Protein AF-A0A1X6WSV0-F1 (afdb_monomer_lite)

Sequence (170 aa):
MDLDALWDQIVAEWDEAGTMKASWRPRAFRDGRKLYTLRFPDGWWIDITATDTIAALADLHARPWPTTEGPSDTPLTLAHLTGDDRTLTTAIAGVLRERVTLDDGSLPMGIQFLSKHGHPRGGSGVCWAYWMRYADNGLPEPVEVSVRSVIGEDDPDLRAAQSYCKFKSR

Secondary structure (DSSP, 8-state):
--HHHHHHHHHHHHHHHT-PPTTEE-HHHHHT-EEEEEEPPS--EEETTSHHHHHHHHHH--SPEEETTEEE-SPP-HHHHTSS-HHHHHHHHHHHHHH---TTSPPP-EEEEE-TT---TTS--EEEEE--HHHHTTPPPS-EEEEEEE--TT-HHHHHHHHHHT-EE-

Organism: NCBI:txid47847

pLDDT: mean 86.83, std 10.34, range [52.84, 97.31]

Structure (mmCIF, N/CA/C/O backbone):
data_AF-A0A1X6WSV0-F1
#
_entry.id   AF-A0A1X6WSV0-F1
#
loop_
_atom_site.group_PDB
_atom_site.id
_atom_site.type_symbol
_atom_site.label_atom_id
_atom_site.label_alt_id
_atom_site.label_comp_id
_atom_site.label_asym_id
_atom_site.label_entity_id
_atom_site.label_seq_id
_atom_site.pdbx_PDB_ins_code
_atom_site.Cartn_x
_atom_site.Cartn_y
_atom_site.Cartn_z
_atom_site.occupancy
_atom_site.B_iso_or_equiv
_atom_site.auth_seq_id
_atom_site.auth_comp_id
_atom_site.auth_asym_id
_atom_site.auth_atom_id
_atom_site.pdbx_PDB_model_num
ATOM 1 N N . MET A 1 1 ? 48.707 -3.019 -17.033 1.00 59.72 1 MET A N 1
ATOM 2 C CA . MET A 1 1 ? 47.442 -2.645 -17.687 1.00 59.72 1 MET A CA 1
ATOM 3 C C . MET A 1 1 ? 47.760 -1.439 -18.536 1.00 59.72 1 MET A C 1
ATOM 5 O O . MET A 1 1 ? 48.391 -0.528 -18.016 1.00 59.72 1 MET A O 1
ATOM 9 N N . ASP A 1 2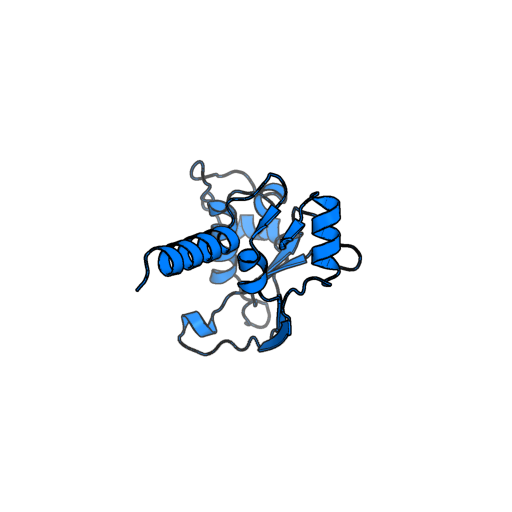 ? 47.478 -1.518 -19.829 1.00 88.69 2 ASP A N 1
ATOM 10 C CA . ASP A 1 2 ? 47.697 -0.417 -20.767 1.00 88.69 2 ASP A CA 1
ATOM 11 C C . ASP A 1 2 ? 46.752 0.748 -20.430 1.00 88.69 2 ASP A C 1
ATOM 13 O O . ASP A 1 2 ? 45.632 0.515 -19.968 1.00 88.69 2 ASP A O 1
ATOM 17 N N . LEU A 1 3 ? 47.218 1.982 -20.612 1.00 74.56 3 LEU A N 1
ATOM 18 C CA . LEU A 1 3 ? 46.438 3.188 -20.351 1.00 74.56 3 LEU A CA 1
ATOM 19 C C . LEU A 1 3 ? 45.225 3.260 -21.288 1.00 74.56 3 LEU A C 1
ATOM 21 O O . LEU A 1 3 ? 44.152 3.663 -20.848 1.00 74.56 3 LEU A O 1
ATOM 25 N N . ASP A 1 4 ? 45.375 2.777 -22.524 1.00 83.00 4 ASP A N 1
ATOM 26 C CA . ASP A 1 4 ? 44.288 2.707 -23.503 1.00 83.00 4 ASP A CA 1
ATOM 27 C C . ASP A 1 4 ? 43.230 1.671 -23.086 1.00 83.00 4 ASP A C 1
ATOM 29 O O . ASP A 1 4 ? 42.035 1.949 -23.114 1.00 83.00 4 ASP A O 1
ATOM 33 N N . ALA A 1 5 ? 43.654 0.514 -22.565 1.00 83.50 5 ALA A N 1
ATOM 34 C CA . ALA A 1 5 ? 42.734 -0.508 -22.056 1.00 83.50 5 ALA A CA 1
ATOM 35 C C . ALA A 1 5 ? 41.966 -0.053 -20.799 1.00 83.50 5 ALA A C 1
ATOM 37 O O . ALA A 1 5 ? 40.802 -0.411 -20.616 1.00 83.50 5 ALA A O 1
ATOM 38 N N . LEU A 1 6 ? 42.611 0.731 -19.928 1.00 76.94 6 LEU A N 1
ATOM 39 C CA . LEU A 1 6 ? 41.957 1.337 -18.766 1.00 76.94 6 LEU A CA 1
ATOM 40 C C . LEU A 1 6 ? 40.968 2.428 -19.198 1.00 76.94 6 LEU A C 1
ATOM 42 O O . LEU A 1 6 ? 39.880 2.531 -18.637 1.00 76.94 6 LEU A O 1
ATOM 46 N N . TRP A 1 7 ? 41.330 3.223 -20.205 1.00 70.31 7 TRP A N 1
ATOM 47 C CA . TRP A 1 7 ? 40.460 4.246 -20.775 1.00 70.31 7 TRP A CA 1
ATOM 48 C C . TRP A 1 7 ? 39.214 3.638 -21.426 1.00 70.31 7 TRP A C 1
ATOM 50 O O . TRP A 1 7 ? 38.109 4.096 -21.151 1.00 70.31 7 TRP A O 1
ATOM 60 N N . ASP A 1 8 ? 39.363 2.555 -22.189 1.00 83.56 8 ASP A N 1
ATOM 61 C CA . ASP A 1 8 ? 38.237 1.833 -22.788 1.00 83.56 8 ASP A CA 1
ATOM 62 C C . ASP A 1 8 ? 37.294 1.243 -21.728 1.00 83.56 8 ASP A C 1
ATOM 64 O O . ASP A 1 8 ? 36.075 1.287 -21.897 1.00 83.56 8 ASP A O 1
ATOM 68 N N . GLN A 1 9 ? 37.828 0.747 -20.604 1.00 82.12 9 GLN A N 1
ATOM 69 C CA . GLN A 1 9 ? 37.013 0.300 -19.468 1.00 82.12 9 GLN A CA 1
ATOM 70 C C . GLN A 1 9 ? 36.239 1.448 -18.817 1.00 82.12 9 GLN A C 1
ATOM 72 O O . GLN A 1 9 ? 35.042 1.313 -18.587 1.00 82.12 9 GLN A O 1
ATOM 77 N N . ILE A 1 10 ? 36.891 2.585 -18.565 1.00 73.06 10 ILE A N 1
ATOM 78 C CA . ILE A 1 10 ? 36.243 3.765 -17.975 1.00 73.06 10 ILE A CA 1
ATOM 79 C C . ILE A 1 10 ? 35.153 4.303 -18.907 1.00 73.06 10 ILE A C 1
ATOM 81 O O . ILE A 1 10 ? 34.061 4.627 -18.450 1.00 73.06 10 ILE A O 1
ATOM 85 N N . VAL A 1 11 ? 35.417 4.370 -20.215 1.00 74.69 11 VAL A N 1
ATOM 86 C CA . VAL A 1 11 ? 34.433 4.805 -21.215 1.00 74.69 11 VAL A CA 1
ATOM 87 C C . VAL A 1 11 ? 33.264 3.824 -21.292 1.00 74.69 11 VAL A C 1
ATOM 89 O O . VAL A 1 11 ? 32.120 4.267 -21.325 1.00 74.69 11 VAL A O 1
ATOM 92 N N . ALA A 1 12 ? 33.517 2.513 -21.253 1.00 73.62 12 ALA A N 1
ATOM 93 C CA . ALA A 1 12 ? 32.461 1.503 -21.214 1.00 73.62 12 ALA A CA 1
ATOM 94 C C . ALA A 1 12 ? 31.602 1.610 -19.942 1.00 73.62 12 ALA A C 1
ATOM 96 O O . ALA A 1 12 ? 30.376 1.592 -20.034 1.00 73.62 12 ALA A O 1
ATOM 97 N N . GLU A 1 13 ? 32.223 1.792 -18.774 1.00 69.00 13 GLU A N 1
ATOM 98 C CA . GLU A 1 13 ? 31.519 2.009 -17.505 1.00 69.00 13 GLU A CA 1
ATOM 99 C C . GLU A 1 13 ? 30.730 3.323 -17.503 1.00 69.00 13 GLU A C 1
ATOM 101 O O . GLU A 1 13 ? 29.634 3.384 -16.954 1.00 69.00 13 GLU A O 1
ATOM 106 N N . TRP A 1 14 ? 31.244 4.387 -18.123 1.00 63.16 14 TRP A N 1
ATOM 107 C CA . TRP A 1 14 ? 30.550 5.675 -18.226 1.00 63.16 14 TRP A CA 1
ATOM 108 C C . TRP A 1 14 ? 29.397 5.650 -19.231 1.00 63.16 14 TRP A C 1
ATOM 110 O O . TRP A 1 14 ? 28.349 6.251 -18.976 1.00 63.16 14 TRP A O 1
ATOM 120 N N . ASP A 1 15 ? 29.545 4.921 -20.335 1.00 64.00 15 ASP A N 1
ATOM 121 C CA . ASP A 1 15 ? 28.453 4.643 -21.269 1.00 64.00 15 ASP A CA 1
ATOM 122 C C . ASP A 1 15 ? 27.371 3.767 -20.614 1.00 64.00 15 ASP A C 1
ATOM 124 O O . ASP A 1 15 ? 26.179 3.998 -20.830 1.00 64.00 15 ASP A O 1
ATOM 128 N N . GLU A 1 16 ? 27.758 2.820 -19.754 1.00 61.16 16 GLU A N 1
ATOM 129 C CA . GLU A 1 16 ? 26.840 2.004 -18.950 1.00 61.16 16 GLU A CA 1
ATOM 130 C C . GLU A 1 16 ? 26.155 2.815 -17.829 1.00 61.16 16 GLU A C 1
ATOM 132 O O . GLU A 1 16 ? 24.949 2.676 -17.594 1.00 61.16 16 GLU A O 1
ATOM 137 N N . ALA A 1 17 ? 26.895 3.717 -17.176 1.00 60.66 17 ALA A N 1
ATOM 138 C CA . ALA A 1 17 ? 26.417 4.600 -16.109 1.00 60.66 17 ALA A CA 1
ATOM 139 C C . ALA A 1 17 ? 25.619 5.810 -16.627 1.00 60.66 17 ALA A C 1
ATOM 141 O O . ALA A 1 17 ? 24.864 6.432 -15.874 1.00 60.66 17 ALA A O 1
ATOM 142 N N . GLY A 1 18 ? 25.723 6.114 -17.921 1.00 55.03 18 GLY A N 1
ATOM 143 C CA . GLY A 1 18 ? 24.850 7.039 -18.620 1.00 55.03 18 GLY A CA 1
ATOM 144 C C . GLY A 1 18 ? 25.218 8.517 -18.484 1.00 55.03 18 GLY A C 1
ATOM 145 O O . GLY A 1 18 ? 24.393 9.314 -18.027 1.00 55.03 18 GLY A O 1
ATOM 146 N N . THR A 1 19 ? 26.373 8.935 -19.015 1.00 52.84 19 THR A N 1
ATOM 147 C CA . THR A 1 19 ? 26.575 10.321 -19.497 1.00 52.84 19 THR A CA 1
ATOM 148 C C . THR A 1 19 ? 25.607 10.614 -20.652 1.00 52.84 19 THR A C 1
ATOM 150 O O . THR A 1 19 ? 25.945 10.568 -21.832 1.00 52.84 19 THR A O 1
ATOM 153 N N . MET A 1 20 ? 24.333 10.822 -20.325 1.00 57.72 20 MET A N 1
ATOM 154 C CA . MET A 1 20 ? 23.245 10.717 -21.290 1.00 57.72 20 MET A CA 1
ATOM 155 C C . MET A 1 20 ? 22.792 12.052 -21.868 1.00 57.72 20 MET A C 1
ATOM 157 O O . MET A 1 20 ? 22.614 13.053 -21.176 1.00 57.72 20 MET A O 1
ATOM 161 N N . LYS A 1 21 ? 22.482 12.009 -23.167 1.00 57.00 21 LYS A N 1
ATOM 162 C CA . LYS A 1 21 ? 21.640 12.998 -23.845 1.00 57.00 21 LYS A CA 1
ATOM 163 C C . LYS A 1 21 ? 20.268 13.065 -23.162 1.00 57.00 21 LYS A C 1
ATOM 165 O O . LYS A 1 21 ? 19.766 12.058 -22.661 1.00 57.00 21 LYS A O 1
ATOM 170 N N . ALA A 1 22 ? 19.636 14.239 -23.193 1.00 58.00 22 ALA A N 1
ATOM 171 C CA . ALA A 1 22 ? 18.262 14.414 -22.722 1.00 58.00 22 ALA A CA 1
ATOM 172 C C . ALA A 1 22 ? 17.334 13.318 -23.290 1.00 58.00 22 ALA A C 1
ATOM 174 O O . ALA A 1 22 ? 17.482 12.915 -24.447 1.00 58.00 22 ALA A O 1
ATOM 175 N N . SER A 1 23 ? 16.391 12.840 -22.471 1.00 64.12 23 SER A N 1
ATOM 176 C CA . SER A 1 23 ? 15.433 11.768 -22.800 1.00 64.12 23 SER A CA 1
ATOM 177 C C . SER A 1 23 ? 15.988 10.337 -22.877 1.00 64.12 23 SER A C 1
ATOM 179 O O . SER A 1 23 ? 15.336 9.466 -23.452 1.00 64.12 23 SER A O 1
ATOM 181 N N . TRP A 1 24 ? 17.148 10.044 -22.291 1.00 71.69 24 TRP A N 1
ATOM 182 C CA . TRP A 1 24 ? 17.627 8.663 -22.158 1.00 71.69 24 TRP A CA 1
ATOM 183 C C . TRP A 1 24 ? 17.563 8.184 -20.697 1.00 71.69 24 TRP A C 1
ATOM 185 O O . TRP A 1 24 ? 17.611 8.990 -19.766 1.00 71.69 24 TRP A O 1
ATOM 195 N N . ARG A 1 25 ? 17.389 6.873 -20.490 1.00 71.62 25 ARG A N 1
ATOM 196 C CA . ARG A 1 25 ? 17.440 6.163 -19.197 1.00 71.62 25 ARG A CA 1
ATOM 197 C C . ARG A 1 25 ? 18.504 5.056 -19.284 1.00 71.62 25 ARG A C 1
ATOM 199 O O . ARG A 1 25 ? 18.492 4.351 -20.295 1.00 71.62 25 ARG A O 1
ATOM 206 N N . PRO A 1 26 ? 19.374 4.862 -18.270 1.00 74.06 26 PRO A N 1
ATOM 207 C CA . PRO A 1 26 ? 20.440 3.863 -18.354 1.00 74.06 26 PRO A CA 1
ATOM 208 C C . PRO A 1 26 ? 19.861 2.449 -18.344 1.00 74.06 26 PRO A C 1
ATOM 210 O O . PRO A 1 26 ? 18.890 2.197 -17.621 1.00 74.06 26 PRO A O 1
ATOM 213 N N . ARG A 1 27 ? 20.487 1.513 -19.065 1.00 76.12 27 ARG A N 1
ATOM 214 C CA . ARG A 1 27 ? 20.127 0.087 -19.042 1.00 76.12 27 ARG A CA 1
ATOM 215 C C . ARG A 1 27 ? 20.005 -0.474 -17.631 1.00 76.12 27 ARG A C 1
ATOM 217 O O . ARG A 1 27 ? 19.054 -1.193 -17.331 1.00 76.12 27 ARG A O 1
ATOM 224 N N . ALA A 1 28 ? 20.916 -0.065 -16.748 1.00 75.75 28 ALA A N 1
ATOM 225 C CA . ALA A 1 28 ? 20.948 -0.474 -15.349 1.00 75.75 28 ALA A CA 1
ATOM 226 C C . ALA A 1 28 ? 19.622 -0.210 -14.609 1.00 75.75 28 ALA A C 1
ATOM 228 O O . ALA A 1 28 ? 19.273 -0.940 -13.680 1.00 75.75 28 ALA A O 1
ATOM 229 N N . PHE A 1 29 ? 18.829 0.786 -15.035 1.00 76.62 29 PHE A N 1
ATOM 230 C CA . PHE A 1 29 ? 17.491 0.993 -14.481 1.00 76.62 29 PHE A CA 1
ATOM 231 C C . PHE A 1 29 ? 16.583 -0.222 -14.716 1.00 76.62 29 PHE A C 1
ATOM 233 O O . PHE A 1 29 ? 15.866 -0.639 -13.806 1.00 76.62 29 PHE A O 1
ATOM 240 N N . ARG A 1 30 ? 16.610 -0.782 -15.923 1.00 84.06 30 ARG A N 1
ATOM 241 C CA . ARG A 1 30 ? 15.803 -1.936 -16.318 1.00 84.06 30 ARG A CA 1
ATOM 242 C C . ARG A 1 30 ? 16.390 -3.227 -15.756 1.00 84.06 30 ARG A C 1
ATOM 244 O O . ARG A 1 30 ? 15.677 -3.972 -15.098 1.00 84.06 30 ARG A O 1
ATOM 251 N N . ASP A 1 31 ? 17.685 -3.451 -15.956 1.00 82.25 31 ASP A N 1
ATOM 252 C CA . ASP A 1 31 ? 18.342 -4.721 -15.616 1.00 82.25 31 ASP A CA 1
ATOM 253 C C . ASP A 1 31 ? 18.407 -4.961 -14.100 1.00 82.25 31 ASP A C 1
ATOM 255 O O . ASP A 1 31 ? 18.332 -6.100 -13.637 1.00 82.25 31 ASP A O 1
ATOM 259 N N . GLY A 1 32 ? 18.455 -3.883 -13.311 1.00 82.00 32 GLY A N 1
ATOM 260 C CA . GLY A 1 32 ? 18.364 -3.947 -11.854 1.00 82.00 32 GLY A CA 1
ATOM 261 C C . GLY A 1 32 ? 16.949 -4.181 -11.309 1.00 82.00 32 GLY A C 1
ATOM 262 O O . GLY A 1 32 ? 16.781 -4.259 -10.093 1.00 82.00 32 GLY A O 1
ATOM 263 N N . ARG A 1 33 ? 15.914 -4.258 -12.159 1.00 85.88 33 ARG A N 1
ATOM 264 C CA . ARG A 1 33 ? 14.508 -4.376 -11.744 1.00 85.88 33 ARG A CA 1
ATOM 265 C C . ARG A 1 33 ? 13.858 -5.622 -12.339 1.00 85.88 33 ARG A C 1
ATOM 267 O O . ARG A 1 33 ? 14.111 -6.022 -13.469 1.00 85.88 33 ARG A O 1
ATOM 274 N N . LYS A 1 34 ? 12.983 -6.238 -11.551 1.00 87.62 34 LYS A N 1
ATOM 275 C CA . LYS A 1 34 ? 12.157 -7.378 -11.955 1.00 87.62 34 LYS A CA 1
ATOM 276 C C . LYS A 1 34 ? 10.732 -7.126 -11.503 1.00 87.62 34 LYS A C 1
ATOM 278 O O . LYS A 1 34 ? 10.517 -6.502 -10.463 1.00 87.62 34 LYS A O 1
ATOM 283 N N . LEU A 1 35 ? 9.783 -7.612 -12.286 1.00 88.25 35 LEU A N 1
ATOM 284 C CA . LEU A 1 35 ? 8.386 -7.653 -11.900 1.00 88.25 35 LEU A CA 1
ATOM 285 C C . LEU A 1 35 ? 8.130 -8.975 -11.178 1.00 88.25 35 LEU A C 1
ATOM 287 O O . LEU A 1 35 ? 8.569 -10.045 -11.607 1.00 88.25 35 LEU A O 1
ATOM 291 N N . TYR A 1 36 ? 7.442 -8.878 -10.049 1.00 90.56 36 TYR A N 1
ATOM 292 C CA . TYR A 1 36 ? 7.117 -10.008 -9.195 1.00 90.56 36 TYR A CA 1
ATOM 293 C C . TYR A 1 36 ? 5.604 -10.121 -9.108 1.00 90.56 36 TYR A C 1
ATOM 295 O O . TYR A 1 36 ? 4.931 -9.156 -8.756 1.00 90.56 36 TYR A O 1
ATOM 303 N N . THR A 1 37 ? 5.074 -11.301 -9.416 1.00 92.56 37 THR A N 1
ATOM 304 C CA . THR A 1 37 ? 3.691 -11.635 -9.064 1.00 92.56 37 THR A CA 1
ATOM 305 C C . THR A 1 37 ? 3.713 -12.330 -7.716 1.00 92.56 37 THR A C 1
ATOM 307 O O . THR A 1 37 ? 4.437 -13.311 -7.535 1.00 92.56 37 THR A O 1
ATOM 310 N N . LEU A 1 38 ? 2.954 -11.786 -6.770 1.00 94.69 38 LEU A N 1
ATOM 311 C CA . LEU A 1 38 ? 2.836 -12.309 -5.417 1.00 94.69 38 LEU A CA 1
ATOM 312 C C . LEU A 1 38 ? 1.498 -13.029 -5.264 1.00 94.69 38 LEU A C 1
ATOM 314 O O . LEU A 1 38 ? 0.482 -12.576 -5.791 1.00 94.69 38 LEU A O 1
ATOM 318 N N . ARG A 1 39 ? 1.501 -14.136 -4.529 1.00 95.88 39 ARG A N 1
ATOM 319 C CA . ARG A 1 39 ? 0.304 -14.838 -4.077 1.00 95.88 39 ARG A CA 1
ATOM 320 C C . ARG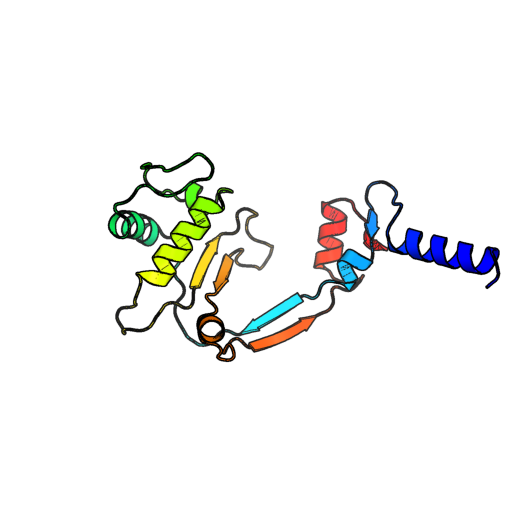 A 1 39 ? 0.253 -14.757 -2.558 1.00 95.88 39 ARG A C 1
ATOM 322 O O . ARG A 1 39 ? 1.185 -15.180 -1.881 1.00 95.88 39 ARG A O 1
ATOM 329 N N . PHE A 1 40 ? -0.834 -14.197 -2.049 1.00 95.44 40 PHE A N 1
ATOM 330 C CA . PHE A 1 40 ? -1.097 -14.085 -0.619 1.00 95.44 40 PHE A CA 1
ATOM 331 C C . PHE A 1 40 ? -1.968 -15.261 -0.156 1.00 95.44 40 PHE A C 1
ATOM 333 O O . PHE A 1 40 ? -2.696 -15.823 -0.983 1.00 95.44 40 PHE A O 1
ATOM 340 N N . PRO A 1 41 ? -1.893 -15.651 1.129 1.00 94.19 41 PRO A N 1
ATOM 341 C CA . PRO A 1 41 ? -2.855 -16.582 1.710 1.00 94.19 41 PRO A CA 1
ATOM 342 C C . PRO A 1 41 ? -4.271 -15.984 1.715 1.00 94.19 41 PRO A C 1
ATOM 344 O O . PRO A 1 41 ? -4.458 -14.789 1.479 1.00 94.19 41 PRO A O 1
ATOM 347 N N . ASP A 1 42 ? -5.267 -16.819 2.003 1.00 94.00 42 ASP A N 1
ATOM 348 C CA . ASP A 1 42 ? -6.640 -16.351 2.183 1.00 94.00 42 ASP A CA 1
ATOM 349 C C . ASP A 1 42 ? -6.742 -15.461 3.431 1.00 94.00 42 ASP A C 1
ATOM 351 O O . ASP A 1 42 ? -6.143 -15.743 4.471 1.00 94.00 42 ASP A O 1
ATOM 355 N N . GLY A 1 43 ? -7.502 -14.371 3.328 1.00 94.00 43 GLY A N 1
ATOM 356 C CA . GLY A 1 43 ? -7.635 -13.390 4.400 1.00 94.00 43 GLY A CA 1
ATOM 357 C C . GLY A 1 43 ? -8.195 -12.056 3.918 1.00 94.00 43 GLY A C 1
ATOM 358 O O . GLY A 1 43 ? -8.365 -11.822 2.719 1.00 94.00 43 GLY A O 1
ATOM 359 N N . TRP A 1 44 ? -8.468 -11.166 4.869 1.00 96.19 44 TRP A N 1
ATOM 360 C CA . TRP A 1 44 ? -9.107 -9.880 4.600 1.00 96.19 44 TRP A CA 1
ATOM 361 C C . TRP A 1 44 ? -8.111 -8.727 4.511 1.00 96.19 44 TRP A C 1
ATOM 363 O O . TRP A 1 44 ? -7.106 -8.679 5.225 1.00 96.19 44 TRP A O 1
ATOM 373 N N . TRP A 1 45 ? -8.449 -7.764 3.657 1.00 96.88 45 TRP A N 1
ATOM 374 C CA . TRP A 1 45 ? -7.743 -6.499 3.491 1.00 96.88 45 TRP A CA 1
ATOM 375 C C . TRP A 1 45 ? -8.663 -5.364 3.896 1.00 96.88 45 TRP A C 1
ATOM 377 O O . TRP A 1 45 ? -9.844 -5.365 3.553 1.00 96.88 45 TRP A O 1
ATOM 387 N N . ILE A 1 46 ? -8.118 -4.388 4.611 1.00 96.69 46 ILE A N 1
ATOM 388 C CA . ILE A 1 46 ? -8.874 -3.196 4.980 1.00 96.69 46 ILE A CA 1
ATOM 389 C C . ILE A 1 46 ? -8.857 -2.236 3.795 1.00 96.69 46 ILE A C 1
ATOM 391 O O . ILE A 1 46 ? -7.790 -1.779 3.383 1.00 96.69 46 ILE A O 1
ATOM 395 N N . ASP A 1 47 ? -10.028 -1.894 3.267 1.00 95.31 47 ASP A N 1
ATOM 396 C CA . ASP A 1 47 ? -10.150 -0.793 2.318 1.00 95.31 47 ASP A CA 1
ATOM 397 C C . ASP A 1 47 ? -10.063 0.537 3.056 1.00 95.31 47 ASP A C 1
ATOM 399 O O . ASP A 1 47 ? -11.039 1.025 3.615 1.00 95.31 47 ASP A O 1
ATOM 403 N N . ILE A 1 48 ? -8.881 1.149 3.046 1.00 94.12 48 ILE A N 1
ATOM 404 C CA . ILE A 1 48 ? -8.682 2.413 3.753 1.00 94.12 48 ILE A CA 1
ATOM 405 C C . ILE A 1 48 ? -9.482 3.555 3.111 1.00 94.12 48 ILE A C 1
ATOM 407 O O . ILE A 1 48 ? -9.774 4.542 3.773 1.00 94.12 48 ILE A O 1
ATOM 411 N N . THR A 1 49 ? -9.862 3.424 1.837 1.00 91.38 49 THR A N 1
ATOM 412 C CA . THR A 1 49 ? -10.605 4.450 1.095 1.00 91.38 49 THR A CA 1
ATOM 413 C C . THR A 1 49 ? -12.117 4.372 1.296 1.00 91.38 49 THR A C 1
ATOM 415 O O . THR A 1 49 ? -12.826 5.301 0.902 1.00 91.38 49 THR A O 1
ATOM 418 N N . ALA A 1 50 ? -12.615 3.311 1.937 1.00 92.75 50 ALA A N 1
ATOM 419 C CA . ALA A 1 50 ? -14.024 3.170 2.269 1.00 92.75 50 ALA A CA 1
ATOM 420 C C . ALA A 1 50 ? -14.459 4.215 3.307 1.00 92.75 50 ALA A C 1
ATOM 422 O O . ALA A 1 50 ? -13.781 4.449 4.310 1.00 92.75 50 ALA A O 1
ATOM 423 N N . THR A 1 51 ? -15.633 4.818 3.095 1.00 91.69 51 THR A N 1
ATOM 424 C CA . THR A 1 51 ? -16.205 5.815 4.015 1.00 91.69 51 THR A CA 1
ATOM 425 C C . THR A 1 51 ? -16.330 5.274 5.439 1.00 91.69 51 THR A C 1
ATOM 427 O O . THR A 1 51 ? -15.978 5.978 6.384 1.00 91.69 51 THR A O 1
ATOM 430 N N . ASP A 1 52 ? -16.738 4.014 5.587 1.00 92.56 52 ASP A N 1
ATOM 431 C CA . ASP A 1 52 ? -16.891 3.366 6.892 1.00 92.56 52 ASP A CA 1
ATOM 432 C C . ASP A 1 52 ? -15.548 3.211 7.615 1.00 92.56 52 ASP A C 1
ATOM 434 O O . ASP A 1 52 ? -15.464 3.413 8.824 1.00 92.56 52 ASP A O 1
ATOM 438 N N . THR A 1 53 ? -14.464 2.934 6.884 1.00 93.50 53 THR A N 1
ATOM 439 C CA . THR A 1 53 ? -13.118 2.867 7.466 1.00 93.50 53 THR A CA 1
ATOM 440 C C . THR A 1 53 ? -12.623 4.241 7.906 1.00 93.50 53 THR A C 1
ATOM 442 O O . THR A 1 53 ? -12.039 4.356 8.983 1.00 93.50 53 THR A O 1
ATOM 445 N N . ILE A 1 54 ? -12.889 5.296 7.130 1.00 92.69 54 ILE A N 1
ATOM 446 C CA . ILE A 1 54 ? -12.543 6.676 7.515 1.00 92.69 54 ILE A CA 1
ATOM 447 C C . ILE A 1 54 ? -13.288 7.081 8.792 1.00 92.69 54 ILE A C 1
ATOM 449 O O . ILE A 1 54 ? -12.679 7.649 9.698 1.00 92.69 54 ILE A O 1
ATOM 453 N N . ALA A 1 55 ? -14.582 6.762 8.879 1.00 90.62 55 ALA A N 1
ATOM 454 C CA . ALA A 1 55 ? -15.383 7.018 10.071 1.00 90.62 55 ALA A CA 1
ATOM 455 C C . ALA A 1 55 ? -14.847 6.239 11.283 1.00 90.62 55 ALA A C 1
ATOM 457 O O . ALA A 1 55 ? -14.574 6.833 12.323 1.00 90.62 55 ALA A O 1
ATOM 458 N N . ALA A 1 56 ? -14.585 4.938 11.125 1.00 91.12 56 ALA A N 1
ATOM 459 C CA . ALA A 1 56 ? -14.055 4.099 12.197 1.00 91.12 56 ALA A CA 1
ATOM 460 C C . ALA A 1 56 ? -12.669 4.557 12.687 1.00 91.12 56 ALA A C 1
ATOM 462 O O . ALA A 1 56 ? -12.362 4.454 13.873 1.00 91.12 56 ALA A O 1
ATOM 463 N N . LEU A 1 57 ? -11.819 5.090 11.803 1.00 91.19 57 LEU A N 1
ATOM 464 C CA . LEU A 1 57 ? -10.512 5.637 12.178 1.00 91.19 57 LEU A CA 1
ATOM 465 C C . LEU A 1 57 ? -10.618 6.844 13.117 1.00 91.19 57 LEU A C 1
ATOM 467 O O . LEU A 1 57 ? -9.760 6.996 13.990 1.00 91.19 57 LEU A O 1
ATOM 471 N N . ALA A 1 58 ? -11.652 7.675 12.958 1.00 83.75 58 ALA A N 1
ATOM 472 C CA . ALA A 1 58 ? -11.905 8.793 13.863 1.00 83.75 58 ALA A CA 1
ATOM 473 C C . ALA A 1 58 ? -12.230 8.301 15.284 1.00 83.75 58 ALA A C 1
ATOM 475 O O . ALA A 1 58 ? -11.740 8.872 16.257 1.00 83.75 58 ALA A O 1
ATOM 476 N N . ASP A 1 59 ? -12.967 7.194 15.401 1.00 85.69 59 ASP A N 1
ATOM 477 C CA . ASP A 1 59 ? -13.316 6.590 16.692 1.00 85.69 59 ASP A CA 1
ATOM 478 C C . ASP A 1 59 ? -12.135 5.823 17.318 1.00 85.69 59 ASP A C 1
ATOM 480 O O . ASP A 1 59 ? -11.921 5.849 18.533 1.00 85.69 59 ASP A O 1
ATOM 484 N N . LEU A 1 60 ? -11.322 5.155 16.491 1.00 84.50 60 LEU A N 1
ATOM 485 C CA . LEU A 1 60 ? -10.180 4.341 16.927 1.00 84.50 60 LEU A CA 1
ATOM 486 C C . LEU A 1 60 ? -8.998 5.167 17.458 1.00 84.50 60 LEU A C 1
ATOM 488 O O . LEU A 1 60 ? -8.164 4.634 18.208 1.00 84.50 60 LEU A O 1
ATOM 492 N N . HIS A 1 61 ? -8.890 6.442 17.072 1.00 80.38 61 HIS A N 1
ATOM 493 C CA . HIS A 1 61 ? -7.756 7.299 17.407 1.00 80.38 61 HIS A CA 1
ATOM 494 C C . HIS A 1 61 ? -8.183 8.674 17.935 1.00 80.38 61 HIS A C 1
ATOM 496 O O . HIS A 1 61 ? -8.243 9.658 17.211 1.00 80.38 61 HIS A O 1
ATOM 502 N N . ALA A 1 62 ? -8.379 8.760 19.252 1.00 77.31 62 ALA A N 1
ATOM 503 C CA . ALA A 1 62 ? -8.733 10.000 19.952 1.00 77.31 62 ALA A CA 1
ATOM 504 C C . ALA A 1 62 ? -7.562 10.993 20.154 1.00 77.31 62 ALA A C 1
ATOM 506 O O . ALA A 1 62 ? -7.661 11.897 20.983 1.00 77.31 62 ALA A O 1
ATOM 507 N N . ARG A 1 63 ? -6.418 10.793 19.489 1.00 85.44 63 ARG A N 1
ATOM 508 C CA . ARG A 1 63 ? -5.249 11.684 19.582 1.00 85.44 63 ARG A CA 1
ATOM 509 C C . ARG A 1 63 ? -5.063 12.425 18.256 1.00 85.44 63 ARG A C 1
ATOM 511 O O . ARG A 1 63 ? -5.436 11.870 17.224 1.00 85.44 63 ARG A O 1
ATOM 518 N N . PRO A 1 64 ? -4.439 13.616 18.274 1.00 91.25 64 PRO A N 1
ATOM 519 C CA . PRO A 1 64 ? -4.067 14.295 17.044 1.00 91.25 64 PRO A CA 1
ATOM 520 C C . PRO A 1 64 ? -3.203 13.384 16.172 1.00 91.25 64 PRO A C 1
ATOM 522 O O . PRO A 1 64 ? -2.247 12.765 16.658 1.00 91.25 64 PRO A O 1
ATOM 525 N N . TRP A 1 65 ? -3.509 13.329 14.881 1.00 94.19 65 TRP A N 1
ATOM 526 C CA . TRP A 1 65 ? -2.727 12.556 13.931 1.00 94.19 65 TRP A CA 1
ATOM 527 C C . TRP A 1 65 ? -1.372 13.223 13.694 1.00 94.19 65 TRP A C 1
ATOM 529 O O . TRP A 1 65 ? -1.318 14.435 13.479 1.00 94.19 65 TRP A O 1
ATOM 539 N N . PRO A 1 66 ? -0.258 12.476 13.694 1.00 95.25 66 PRO A N 1
ATOM 540 C CA . PRO A 1 66 ? 1.024 13.044 13.312 1.00 95.25 66 PRO A CA 1
ATOM 541 C C . PRO A 1 66 ? 1.033 13.324 11.801 1.00 95.25 66 PRO A C 1
ATOM 543 O O . PRO A 1 66 ? 0.733 12.444 10.997 1.00 95.25 66 PRO A O 1
ATOM 546 N N . THR A 1 67 ? 1.408 14.543 11.422 1.00 95.69 67 THR A N 1
ATOM 547 C CA . THR A 1 67 ? 1.592 14.977 10.026 1.00 95.69 67 THR A CA 1
ATOM 548 C C . THR A 1 67 ? 3.011 15.515 9.843 1.00 95.69 67 THR A C 1
ATOM 550 O O . THR A 1 67 ? 3.730 15.735 10.825 1.00 95.69 67 THR A O 1
ATOM 553 N N . THR A 1 68 ? 3.441 15.758 8.606 1.00 94.44 68 THR A N 1
ATOM 554 C CA . THR A 1 68 ? 4.734 16.415 8.343 1.00 94.44 68 THR A CA 1
ATOM 555 C C . THR A 1 68 ? 4.819 17.838 8.897 1.00 94.44 68 THR A C 1
ATOM 557 O O . THR A 1 68 ? 5.919 18.323 9.145 1.00 94.44 68 THR A O 1
ATOM 560 N N . GLU A 1 69 ? 3.681 18.498 9.115 1.00 94.19 69 GLU A N 1
ATOM 561 C CA . GLU A 1 69 ? 3.600 19.871 9.632 1.00 94.19 69 GLU A CA 1
ATOM 562 C C . GLU A 1 69 ? 3.396 19.925 11.157 1.00 94.19 69 GLU A C 1
ATOM 564 O O . GLU A 1 69 ? 3.361 21.002 11.750 1.00 94.19 69 GLU A O 1
ATOM 569 N N . GLY A 1 70 ? 3.302 18.763 11.809 1.00 94.50 70 GLY A N 1
ATOM 570 C CA . GLY A 1 70 ? 3.022 18.626 13.237 1.00 94.50 70 GLY A CA 1
ATOM 571 C C . GLY A 1 70 ? 1.730 17.852 13.516 1.00 94.50 70 GLY A C 1
ATOM 572 O O . GLY A 1 70 ? 1.107 17.314 12.602 1.00 94.50 70 GLY A O 1
ATOM 573 N N . PRO A 1 71 ? 1.321 17.714 14.783 1.00 94.75 71 PRO A N 1
ATOM 574 C CA . PRO A 1 71 ? 0.076 17.031 15.120 1.00 94.75 71 PRO A CA 1
ATOM 575 C C . PRO A 1 71 ? -1.148 17.794 14.581 1.00 94.75 71 PRO A C 1
ATOM 577 O O . PRO A 1 71 ? -1.219 19.013 14.718 1.00 94.75 71 PRO A O 1
ATOM 580 N N . SER A 1 72 ? -2.109 17.082 13.989 1.00 91.81 72 SER A N 1
ATOM 581 C CA . SER A 1 72 ? -3.340 17.640 13.418 1.00 91.81 72 SER A CA 1
ATOM 582 C C . SER A 1 72 ? -4.575 16.954 13.993 1.00 91.81 72 SER A C 1
ATOM 584 O O . SER A 1 72 ? -4.698 15.732 13.943 1.00 91.81 72 SER A O 1
ATOM 586 N N . ASP A 1 73 ? -5.519 17.758 14.479 1.00 90.56 73 ASP A N 1
ATOM 587 C CA . ASP A 1 73 ? -6.849 17.318 14.931 1.00 90.56 73 ASP A CA 1
ATOM 588 C C . ASP A 1 73 ? -7.908 17.409 13.820 1.00 90.56 73 ASP A C 1
ATOM 590 O O . ASP A 1 73 ? -9.109 17.284 14.062 1.00 90.56 73 ASP A O 1
ATOM 594 N N . THR A 1 74 ? -7.480 17.665 12.581 1.00 89.06 74 THR A N 1
ATOM 595 C CA . THR A 1 74 ? -8.408 17.786 11.455 1.00 89.06 74 THR A CA 1
ATOM 596 C C . THR A 1 74 ? -9.044 16.424 11.159 1.00 89.06 74 THR A C 1
ATOM 598 O O . THR A 1 74 ? -8.315 15.431 11.062 1.00 89.06 74 THR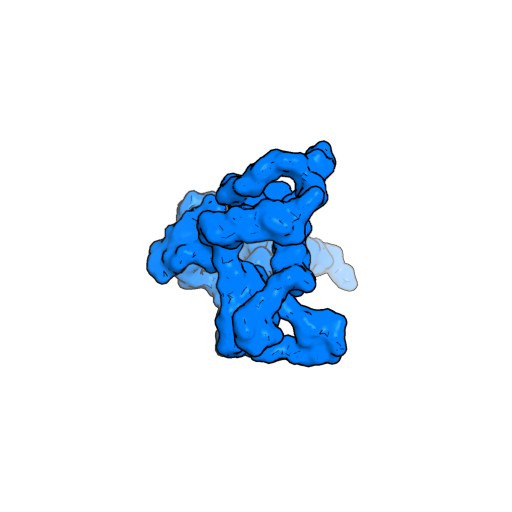 A O 1
ATOM 601 N N . PRO A 1 75 ? -10.376 16.349 10.958 1.00 89.38 75 PRO A N 1
ATOM 602 C CA . PRO A 1 75 ? -11.033 15.108 10.571 1.00 89.38 75 PRO A CA 1
ATOM 603 C C . PRO A 1 75 ? -10.392 14.478 9.330 1.00 89.38 75 PRO A C 1
ATOM 605 O O . PRO A 1 75 ? -10.116 15.156 8.333 1.00 89.38 75 PRO A O 1
ATOM 608 N N . LEU A 1 76 ? -10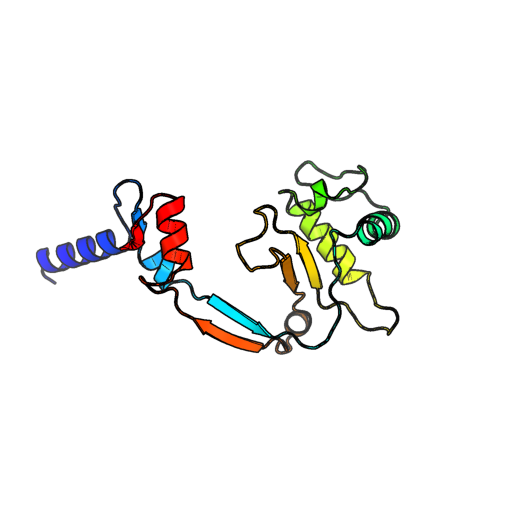.166 13.164 9.384 1.00 91.81 76 LEU A N 1
ATOM 609 C CA . LEU A 1 76 ? -9.630 12.429 8.246 1.00 91.81 76 LEU A CA 1
ATOM 610 C C . LEU A 1 76 ? -10.608 12.470 7.071 1.00 91.81 76 LEU A C 1
ATOM 612 O O . LEU A 1 76 ? -11.825 12.439 7.223 1.00 91.81 76 LEU A O 1
ATOM 616 N N . THR A 1 77 ? -10.045 12.529 5.870 1.00 92.00 77 THR A N 1
ATOM 617 C CA . THR A 1 77 ? -10.792 12.528 4.614 1.00 92.00 77 THR A CA 1
ATOM 618 C C . THR A 1 77 ? -10.065 11.624 3.633 1.00 92.00 77 THR A C 1
ATOM 620 O O . THR A 1 77 ? -8.894 11.292 3.837 1.00 92.00 77 THR A O 1
ATOM 623 N N . LEU A 1 78 ? -10.724 11.274 2.529 1.00 91.06 78 LEU A N 1
ATOM 624 C CA . LEU A 1 78 ? -10.086 10.509 1.461 1.00 91.06 78 LEU A CA 1
ATOM 625 C C . LEU A 1 78 ? -8.802 11.191 0.954 1.00 91.06 78 LEU A C 1
ATOM 627 O O . LEU A 1 78 ? -7.812 10.512 0.703 1.00 91.06 78 LEU A O 1
ATOM 631 N N . ALA A 1 79 ? -8.783 12.528 0.889 1.00 90.56 79 ALA A N 1
ATOM 632 C CA . ALA A 1 79 ? -7.622 13.291 0.434 1.00 90.56 79 ALA A CA 1
ATOM 633 C C . ALA A 1 79 ? -6.388 13.085 1.327 1.00 90.56 79 ALA A C 1
ATOM 635 O O . ALA A 1 79 ? -5.273 13.013 0.815 1.00 90.56 79 ALA A O 1
ATOM 636 N N . HIS A 1 80 ? -6.581 12.937 2.641 1.00 92.00 80 HIS A N 1
ATOM 637 C CA . HIS A 1 80 ? -5.495 12.631 3.575 1.00 92.00 80 HIS A CA 1
ATOM 638 C C . HIS A 1 80 ? -4.899 11.241 3.316 1.00 92.00 80 HIS A C 1
ATOM 640 O O . HIS A 1 80 ? -3.685 11.063 3.353 1.00 92.00 80 HIS A O 1
ATOM 646 N N . LEU A 1 81 ? -5.748 10.260 3.004 1.00 89.69 81 LEU A N 1
ATOM 647 C CA . LEU A 1 81 ? -5.349 8.865 2.805 1.00 89.69 81 LEU A CA 1
ATOM 648 C C . LEU A 1 81 ? -4.689 8.605 1.451 1.00 89.69 81 LEU A C 1
ATOM 650 O O . LEU A 1 81 ? -3.830 7.733 1.337 1.00 89.69 81 LEU A O 1
ATOM 654 N N . THR A 1 82 ? -5.070 9.368 0.428 1.00 88.50 82 THR A N 1
ATOM 655 C CA . THR A 1 82 ? -4.461 9.310 -0.909 1.00 88.50 82 THR A CA 1
ATOM 656 C C . THR A 1 82 ? -3.374 10.370 -1.116 1.00 88.50 82 THR A C 1
ATOM 658 O O . THR A 1 82 ? -2.854 10.510 -2.226 1.00 88.50 82 THR A O 1
ATOM 661 N N . GLY A 1 83 ? -3.069 11.148 -0.075 1.00 89.88 83 GLY A N 1
ATOM 662 C CA . GLY A 1 83 ? -2.141 12.271 -0.104 1.00 89.88 83 GLY A CA 1
ATOM 663 C C . GLY A 1 83 ? -0.667 11.867 -0.038 1.00 89.88 83 GLY A C 1
ATOM 664 O O . GLY A 1 83 ? -0.301 10.689 -0.032 1.00 89.88 83 GLY A O 1
ATOM 665 N N . ASP A 1 84 ? 0.192 12.884 0.007 1.00 92.25 84 ASP A N 1
ATOM 666 C CA . ASP A 1 84 ? 1.650 12.716 0.010 1.00 92.25 84 ASP A CA 1
ATOM 667 C C . ASP A 1 84 ? 2.286 12.743 1.404 1.00 92.25 84 ASP A C 1
ATOM 669 O O . ASP A 1 84 ? 3.469 12.424 1.538 1.00 92.25 84 ASP A O 1
ATOM 673 N N . ASP A 1 85 ? 1.513 13.054 2.447 1.00 94.94 85 ASP A N 1
ATOM 674 C CA . ASP A 1 85 ? 1.999 13.026 3.823 1.00 94.94 85 ASP A CA 1
ATOM 675 C C . ASP A 1 85 ? 2.221 11.582 4.297 1.00 94.94 85 ASP A C 1
ATOM 677 O O . ASP A 1 85 ? 1.312 10.884 4.754 1.00 94.94 85 ASP A O 1
ATOM 681 N N . ARG A 1 86 ? 3.474 11.128 4.194 1.00 94.25 86 ARG A N 1
ATOM 682 C CA . ARG A 1 86 ? 3.875 9.781 4.613 1.00 94.25 86 ARG A CA 1
ATOM 683 C C . ARG A 1 86 ? 3.880 9.595 6.119 1.00 94.25 86 ARG A C 1
ATOM 685 O O . ARG A 1 86 ? 3.699 8.458 6.556 1.00 94.25 86 ARG A O 1
ATOM 692 N N . THR A 1 87 ? 4.052 10.663 6.895 1.00 96.62 87 THR A N 1
ATOM 693 C CA . THR A 1 87 ? 3.946 10.606 8.357 1.00 96.62 87 THR A CA 1
ATOM 694 C C . THR A 1 87 ? 2.523 10.210 8.733 1.00 96.62 87 THR A C 1
ATOM 696 O O . THR A 1 87 ? 2.327 9.238 9.465 1.00 96.62 87 THR A O 1
ATOM 699 N N . LEU A 1 88 ? 1.540 10.874 8.125 1.00 95.44 88 LEU A N 1
ATOM 700 C CA . LEU A 1 88 ? 0.127 10.606 8.339 1.00 95.44 88 LEU A CA 1
ATOM 701 C C . LEU A 1 88 ? -0.280 9.215 7.842 1.00 95.44 88 LEU A C 1
ATOM 703 O O . LEU A 1 88 ? -0.800 8.412 8.617 1.00 95.44 88 LEU A O 1
ATOM 707 N N . THR A 1 89 ? -0.013 8.883 6.573 1.00 94.31 89 THR A N 1
ATOM 708 C CA . THR A 1 89 ? -0.477 7.604 6.002 1.00 94.31 89 THR A CA 1
ATOM 709 C C . THR A 1 89 ? 0.138 6.395 6.708 1.00 94.31 89 THR A C 1
ATOM 711 O O . THR A 1 89 ? -0.525 5.372 6.879 1.00 94.31 89 THR A O 1
ATOM 714 N N . THR A 1 90 ? 1.395 6.505 7.153 1.00 94.75 90 THR A N 1
ATOM 715 C CA . THR A 1 90 ? 2.070 5.424 7.890 1.00 94.75 90 THR A CA 1
ATOM 716 C C . THR A 1 90 ? 1.525 5.295 9.309 1.00 94.75 90 THR A C 1
ATOM 718 O O . THR A 1 90 ? 1.320 4.175 9.772 1.00 94.75 90 THR A O 1
ATOM 721 N N . ALA A 1 91 ? 1.233 6.411 9.987 1.00 95.06 91 ALA A N 1
ATOM 722 C CA . ALA A 1 91 ? 0.615 6.380 11.310 1.00 95.06 91 ALA A CA 1
ATOM 723 C C . ALA A 1 91 ? -0.768 5.720 11.274 1.00 95.06 91 ALA A C 1
ATOM 725 O O . ALA A 1 91 ? -1.064 4.871 12.112 1.00 95.06 91 ALA A O 1
ATOM 726 N N . ILE A 1 92 ? -1.583 6.037 10.265 1.00 95.06 92 ILE A N 1
ATOM 727 C CA . ILE A 1 92 ? -2.897 5.413 10.076 1.00 95.06 92 ILE A CA 1
ATOM 728 C C . ILE A 1 92 ? -2.751 3.907 9.822 1.00 95.06 92 ILE A C 1
ATOM 730 O O . ILE A 1 92 ? -3.407 3.107 10.488 1.00 95.06 92 ILE A O 1
ATOM 734 N N . ALA A 1 93 ? -1.852 3.501 8.918 1.00 95.44 93 ALA A N 1
ATOM 735 C CA . ALA A 1 93 ? -1.582 2.085 8.669 1.00 95.44 93 ALA A CA 1
ATOM 736 C C . ALA A 1 93 ? -1.095 1.354 9.935 1.00 95.44 93 ALA A C 1
ATOM 738 O O . ALA A 1 93 ? -1.479 0.209 10.165 1.00 95.44 93 ALA A O 1
ATOM 739 N N . GLY A 1 94 ? -0.292 2.017 10.775 1.00 95.00 94 GLY A N 1
ATOM 740 C CA . GLY A 1 94 ? 0.155 1.501 12.070 1.00 95.00 94 GLY A CA 1
ATOM 741 C C . GLY A 1 94 ? -0.994 1.311 13.062 1.00 95.00 94 GLY A C 1
ATOM 742 O O . GLY A 1 94 ? -1.126 0.236 13.642 1.00 95.00 94 GLY A O 1
ATOM 743 N N . VAL A 1 95 ? -1.881 2.301 13.195 1.00 95.00 95 VAL A N 1
ATOM 744 C CA . VAL A 1 95 ? -3.073 2.194 14.053 1.00 95.00 95 VAL A CA 1
ATOM 745 C C . VAL A 1 95 ? -3.956 1.026 13.618 1.00 95.00 95 VAL A C 1
ATOM 747 O O . VAL A 1 95 ? -4.352 0.222 14.461 1.00 95.00 95 VAL A O 1
ATOM 750 N N . LEU A 1 96 ? -4.215 0.885 12.315 1.00 95.62 96 LEU A N 1
ATOM 751 C CA . LEU A 1 96 ? -4.981 -0.245 11.780 1.00 95.62 96 LEU A CA 1
ATOM 752 C C . LEU A 1 96 ? -4.288 -1.582 12.071 1.00 95.62 96 LEU A C 1
ATOM 754 O O . LEU A 1 96 ? -4.932 -2.525 12.521 1.00 95.62 96 LEU A O 1
ATOM 758 N N . ARG A 1 97 ? -2.964 -1.648 11.881 1.00 95.69 97 ARG A N 1
ATOM 759 C CA . ARG A 1 97 ? -2.154 -2.839 12.169 1.00 95.69 97 ARG A CA 1
ATOM 760 C C . ARG A 1 97 ? -2.244 -3.262 13.637 1.00 95.69 97 ARG A C 1
ATOM 762 O O . ARG A 1 97 ? -2.160 -4.453 13.925 1.00 95.69 97 ARG A O 1
ATOM 769 N N . GLU A 1 98 ? -2.329 -2.320 14.565 1.00 93.88 98 GLU A N 1
ATOM 770 C CA . GLU A 1 98 ? -2.228 -2.603 16.001 1.00 93.88 98 GLU A CA 1
ATOM 771 C C . GLU A 1 98 ? -3.576 -2.782 16.691 1.00 93.88 98 GLU A C 1
ATOM 773 O O . GLU A 1 98 ? -3.652 -3.492 17.691 1.00 93.88 98 GLU A O 1
ATOM 778 N N . ARG A 1 99 ? -4.626 -2.121 16.195 1.00 93.56 99 ARG A N 1
ATOM 779 C CA . ARG A 1 99 ? -5.905 -2.016 16.912 1.00 93.56 99 ARG A CA 1
ATOM 780 C C . ARG A 1 99 ? -7.056 -2.776 16.275 1.00 93.56 99 ARG A C 1
ATOM 782 O O . ARG A 1 99 ? -8.086 -2.922 16.924 1.00 93.56 99 ARG A O 1
ATOM 789 N N . VAL A 1 100 ? -6.913 -3.224 15.029 1.00 94.12 100 VAL A N 1
ATOM 790 C CA . VAL A 1 100 ? -7.998 -3.897 14.312 1.00 94.12 100 VAL A CA 1
ATOM 791 C C . VAL A 1 100 ? -7.833 -5.410 14.392 1.00 94.12 100 VAL A C 1
ATOM 793 O O . VAL A 1 100 ? -6.826 -5.965 13.950 1.00 94.12 100 VAL A O 1
ATOM 796 N N . THR A 1 101 ? -8.882 -6.057 14.889 1.00 94.62 101 THR A N 1
ATOM 797 C CA . THR A 1 101 ? -9.112 -7.502 14.833 1.00 94.62 101 THR A CA 1
ATOM 798 C C . THR A 1 101 ? -10.460 -7.715 14.155 1.00 94.62 101 THR A C 1
ATOM 800 O O . THR A 1 101 ? -11.390 -6.946 14.397 1.00 94.62 101 THR A O 1
ATOM 803 N N . LEU A 1 102 ? -10.556 -8.713 13.281 1.00 93.12 102 LEU A N 1
ATOM 804 C CA . LEU A 1 102 ? -11.800 -9.048 12.591 1.00 93.12 102 LEU A CA 1
ATOM 805 C C . LEU A 1 102 ? -12.765 -9.793 13.523 1.00 93.12 102 LEU A C 1
ATOM 807 O O . LEU A 1 102 ? -12.364 -10.309 14.567 1.00 93.12 102 LEU A O 1
ATOM 811 N N . ASP A 1 103 ? -14.033 -9.892 13.123 1.00 92.19 103 ASP A N 1
ATOM 812 C CA . ASP A 1 103 ? -15.092 -10.523 13.926 1.00 92.19 103 ASP A CA 1
ATOM 813 C C . ASP A 1 103 ? -14.818 -12.003 14.246 1.00 92.19 103 ASP A C 1
ATOM 815 O O . ASP A 1 103 ? -15.256 -12.517 15.275 1.00 92.19 103 ASP A O 1
ATOM 819 N N . ASP A 1 104 ? -14.067 -12.693 13.383 1.00 93.75 104 ASP A N 1
ATOM 820 C CA . ASP A 1 104 ? -13.638 -14.084 13.572 1.00 93.75 104 ASP A CA 1
ATOM 821 C C . ASP A 1 104 ? -12.381 -14.229 14.454 1.00 93.75 104 ASP A C 1
ATOM 823 O O . ASP A 1 104 ? -11.877 -15.335 14.655 1.00 93.75 104 ASP A O 1
ATOM 827 N N . GLY A 1 105 ? -11.871 -13.119 14.994 1.00 94.44 105 GLY A N 1
ATOM 828 C CA . GLY A 1 105 ? -10.662 -13.059 15.810 1.00 94.44 105 GLY A CA 1
ATOM 829 C C . GLY A 1 105 ? -9.356 -13.062 15.011 1.00 94.44 105 GLY A C 1
ATOM 830 O O . GLY A 1 105 ? -8.283 -12.965 15.612 1.00 94.44 105 GLY A O 1
ATOM 831 N N . SER A 1 106 ? -9.410 -13.164 13.679 1.00 94.25 106 SER A N 1
ATOM 832 C CA . SER A 1 106 ? -8.221 -13.075 12.834 1.00 94.25 106 SER A CA 1
ATOM 833 C C . SER A 1 106 ? -7.742 -11.629 12.670 1.00 94.25 106 SER A C 1
ATOM 835 O O . SER A 1 106 ? -8.438 -10.656 12.976 1.00 94.25 106 SER A O 1
ATOM 837 N N . LEU A 1 107 ? -6.500 -11.480 12.209 1.00 96.00 107 LEU A N 1
ATOM 838 C CA . LEU A 1 107 ? -5.914 -10.182 11.895 1.00 96.00 107 LEU A CA 1
ATOM 839 C C . LEU A 1 107 ? -6.018 -9.912 10.388 1.00 96.00 107 LEU A C 1
ATOM 841 O O . LEU A 1 107 ? -5.785 -10.827 9.595 1.00 96.00 107 LEU A O 1
ATOM 845 N N . PRO A 1 108 ? -6.275 -8.660 9.973 1.00 96.56 108 PRO A N 1
ATOM 846 C CA . PRO A 1 108 ? -6.205 -8.303 8.566 1.00 96.56 108 PRO A CA 1
ATOM 847 C C . PRO A 1 108 ? -4.781 -8.489 8.028 1.00 96.56 108 PRO A C 1
ATOM 849 O O . PRO A 1 108 ? -3.793 -8.274 8.741 1.00 96.56 108 PRO A O 1
ATOM 852 N N . MET A 1 109 ? -4.674 -8.851 6.749 1.00 97.00 109 MET A N 1
ATOM 853 C CA . MET A 1 109 ? -3.390 -9.027 6.062 1.00 97.00 109 MET A CA 1
ATOM 854 C C . MET A 1 109 ? -2.669 -7.700 5.813 1.00 97.00 109 MET A C 1
ATOM 856 O O . MET A 1 109 ? -1.441 -7.649 5.734 1.00 97.00 109 MET A O 1
ATOM 860 N N . GLY A 1 110 ? -3.434 -6.623 5.674 1.00 97.31 110 GLY A N 1
ATOM 861 C CA . GLY A 1 110 ? -2.922 -5.319 5.299 1.00 97.31 110 GLY A CA 1
ATOM 862 C C . GLY A 1 110 ? -4.035 -4.362 4.907 1.00 97.31 110 GLY A C 1
ATOM 863 O O . GLY A 1 110 ? -5.209 -4.573 5.230 1.00 97.31 110 GLY A O 1
ATOM 864 N N . ILE A 1 111 ? -3.652 -3.325 4.167 1.00 97.00 111 ILE A N 1
ATOM 865 C CA . ILE A 1 111 ? -4.575 -2.335 3.608 1.00 97.00 111 ILE A CA 1
ATOM 866 C C . ILE A 1 111 ? -4.578 -2.392 2.079 1.00 97.00 111 ILE A C 1
ATOM 868 O O . ILE A 1 111 ? -3.544 -2.642 1.454 1.00 97.00 111 ILE A O 1
ATOM 872 N N . GLN A 1 112 ? -5.732 -2.104 1.486 1.00 95.88 112 GLN A N 1
ATOM 873 C CA . GLN A 1 112 ? -5.881 -1.778 0.072 1.00 95.88 112 GLN A CA 1
ATOM 874 C C . GLN A 1 112 ? -6.285 -0.309 -0.083 1.00 95.88 112 GLN A C 1
ATOM 876 O O . GLN A 1 112 ? -6.957 0.257 0.782 1.00 95.88 112 GLN A O 1
ATOM 881 N N . PHE A 1 113 ? -5.854 0.320 -1.173 1.00 92.56 113 PHE A N 1
ATOM 882 C CA . PHE A 1 113 ? -6.153 1.718 -1.473 1.00 92.56 113 PHE A CA 1
ATOM 883 C C . PHE A 1 113 ? -6.097 1.995 -2.972 1.00 92.56 113 PHE A C 1
ATOM 885 O O . PHE A 1 113 ? -5.384 1.328 -3.719 1.00 92.56 113 PHE A O 1
ATOM 892 N N . LEU A 1 114 ? -6.826 3.011 -3.424 1.00 88.69 114 LEU A N 1
ATOM 893 C CA . LEU A 1 114 ? -6.777 3.443 -4.818 1.00 88.69 114 LEU A CA 1
ATOM 894 C C . LEU A 1 114 ? -5.462 4.165 -5.129 1.00 88.69 114 LEU A C 1
ATOM 896 O O . LEU A 1 114 ? -4.990 5.012 -4.368 1.00 88.69 114 LEU A O 1
ATOM 900 N N . SER A 1 115 ? -4.886 3.865 -6.290 1.00 84.88 115 SER A N 1
ATOM 901 C CA . SER A 1 115 ? -3.732 4.589 -6.813 1.00 84.88 115 SER A CA 1
ATOM 902 C C . SER A 1 115 ? -4.102 6.036 -7.135 1.00 84.88 115 SER A C 1
ATOM 904 O O . SER A 1 115 ? -4.998 6.302 -7.939 1.00 84.88 115 SER A O 1
ATOM 906 N N . LYS A 1 116 ? -3.322 6.990 -6.613 1.00 80.44 116 LYS A N 1
ATOM 907 C CA . LYS A 1 116 ? -3.437 8.413 -6.984 1.00 80.44 116 LYS A CA 1
ATOM 908 C C . LYS A 1 116 ? -3.124 8.692 -8.461 1.00 80.44 116 LYS A C 1
ATOM 910 O O . LYS A 1 116 ? -3.422 9.770 -8.963 1.00 80.44 116 LYS A O 1
ATOM 915 N N . HIS A 1 117 ? -2.505 7.736 -9.155 1.00 81.56 117 HIS A N 1
ATOM 916 C CA . HIS A 1 117 ? -2.190 7.824 -10.582 1.00 81.56 117 HIS A CA 1
ATOM 917 C C . HIS A 1 117 ? -3.298 7.241 -11.476 1.00 81.56 117 HIS A C 1
ATOM 919 O O . HIS A 1 117 ? -3.142 7.197 -12.695 1.00 81.56 117 HIS A O 1
ATOM 925 N N . GLY A 1 118 ? -4.420 6.822 -10.882 1.00 76.50 118 GLY A N 1
ATOM 926 C CA . GLY A 1 118 ? -5.569 6.275 -11.589 1.00 76.50 118 GLY A CA 1
ATOM 927 C C . GLY A 1 118 ? -5.416 4.802 -11.964 1.00 76.50 118 GLY A C 1
ATOM 928 O O . GLY A 1 118 ? -4.573 4.070 -11.441 1.00 76.50 118 GLY A O 1
ATOM 929 N N . HIS A 1 119 ? -6.281 4.371 -12.877 1.00 78.00 119 HIS A N 1
ATOM 930 C CA . HIS A 1 119 ? -6.465 2.974 -13.253 1.00 78.00 119 HIS A CA 1
ATOM 931 C C . HIS A 1 119 ? -5.796 2.692 -14.607 1.00 78.00 119 HIS A C 1
ATOM 933 O O . HIS A 1 119 ? -6.140 3.352 -15.594 1.00 78.00 119 HIS A O 1
ATOM 939 N N . PRO A 1 120 ? -4.855 1.735 -14.703 1.00 73.81 120 PRO A N 1
ATOM 940 C CA . PRO A 1 120 ? -4.301 1.337 -15.990 1.00 73.81 120 PRO A CA 1
ATOM 941 C C . PRO A 1 120 ? -5.358 0.608 -16.832 1.00 73.81 120 PRO A C 1
ATOM 943 O O . PRO A 1 120 ? -6.325 0.045 -16.313 1.00 73.81 120 PRO A O 1
ATOM 946 N N . ARG A 1 121 ? -5.170 0.581 -18.155 1.00 70.88 121 ARG A N 1
ATOM 947 C CA . ARG A 1 121 ? -6.084 -0.115 -19.070 1.00 70.88 121 ARG A CA 1
ATOM 948 C C . ARG A 1 121 ? -6.114 -1.612 -18.738 1.00 70.88 121 ARG A C 1
ATOM 950 O O . ARG A 1 121 ? -5.121 -2.299 -18.931 1.00 70.88 121 ARG A O 1
ATOM 957 N N . GLY A 1 122 ? -7.263 -2.105 -18.274 1.00 72.69 122 GLY A N 1
ATOM 958 C CA . GLY A 1 122 ? -7.445 -3.512 -17.897 1.00 72.69 122 GLY A CA 1
ATOM 959 C C . GLY A 1 122 ? -6.974 -3.870 -16.483 1.00 72.69 122 GLY A C 1
ATOM 960 O O . GLY A 1 122 ? -6.989 -5.046 -16.138 1.00 72.69 122 GLY A O 1
ATOM 961 N N . GLY A 1 123 ? -6.581 -2.890 -15.664 1.00 77.25 123 GLY A N 1
ATOM 962 C CA . GLY A 1 123 ? -6.237 -3.106 -14.260 1.00 77.25 123 GLY A CA 1
ATOM 963 C C . GLY A 1 123 ? -7.152 -2.340 -13.312 1.00 77.25 123 GLY A C 1
ATOM 964 O O . GLY A 1 123 ? -7.812 -1.374 -13.690 1.00 77.25 123 GLY A O 1
ATOM 965 N N . SER A 1 124 ? -7.168 -2.772 -12.054 1.00 83.25 124 SER A N 1
ATOM 966 C CA . SER A 1 124 ? -8.025 -2.194 -11.018 1.00 83.25 124 SER A CA 1
ATOM 967 C C . SER A 1 124 ? -7.479 -0.908 -10.412 1.00 83.25 124 SER A C 1
ATOM 969 O O . SER A 1 124 ? -8.192 -0.306 -9.626 1.00 83.25 124 SER A O 1
ATOM 971 N N . GLY A 1 125 ? -6.221 -0.528 -10.699 1.00 86.19 125 GLY A N 1
ATOM 972 C CA . GLY A 1 125 ? -5.495 0.586 -10.059 1.00 86.19 125 GLY A CA 1
ATOM 973 C C . GLY A 1 125 ? -5.468 0.531 -8.528 1.00 86.19 125 GLY A C 1
ATOM 974 O O . GLY A 1 125 ? -5.155 1.534 -7.892 1.00 86.19 125 GLY A O 1
ATOM 975 N N . VAL A 1 126 ? -5.786 -0.624 -7.940 1.00 91.31 126 VAL A N 1
ATOM 976 C CA . VAL A 1 126 ? -5.729 -0.852 -6.499 1.00 91.31 126 VAL A CA 1
ATOM 977 C C . VAL A 1 126 ? -4.292 -1.172 -6.117 1.00 91.31 126 VAL A C 1
ATOM 979 O O . VAL A 1 126 ? -3.653 -2.059 -6.687 1.00 91.31 126 VAL A O 1
ATOM 982 N N . CYS A 1 127 ? -3.796 -0.450 -5.128 1.00 92.56 127 CYS A N 1
ATOM 983 C CA . CYS A 1 127 ? -2.541 -0.700 -4.452 1.00 92.56 127 CYS A CA 1
ATOM 984 C C . CYS A 1 127 ? -2.802 -1.432 -3.133 1.00 92.56 127 CYS A C 1
ATOM 986 O O . CYS A 1 127 ? -3.846 -1.271 -2.506 1.00 92.56 127 CYS A O 1
ATOM 988 N N . TRP A 1 128 ? -1.832 -2.246 -2.731 1.00 95.06 128 TRP A N 1
ATOM 989 C CA . TRP A 1 128 ? -1.921 -3.124 -1.569 1.00 95.06 128 TRP A CA 1
ATOM 990 C C . TRP A 1 128 ? -0.666 -2.904 -0.730 1.00 95.06 128 TRP A C 1
ATOM 992 O O . TRP A 1 128 ? 0.437 -2.837 -1.277 1.00 95.06 128 TRP A O 1
ATOM 1002 N N . ALA A 1 129 ? -0.820 -2.788 0.585 1.00 95.12 129 ALA A N 1
ATOM 1003 C CA . ALA A 1 129 ? 0.291 -2.769 1.528 1.00 95.12 129 ALA A CA 1
ATOM 1004 C C . ALA A 1 129 ? 0.100 -3.895 2.542 1.00 95.12 129 ALA A C 1
ATOM 1006 O O . ALA A 1 129 ? -0.855 -3.891 3.316 1.00 95.12 129 ALA A O 1
ATOM 1007 N N . TYR A 1 130 ? 1.008 -4.866 2.496 1.00 96.88 130 TYR A N 1
ATOM 1008 C CA . TYR A 1 130 ? 0.978 -6.081 3.302 1.00 96.88 130 TYR A CA 1
ATOM 1009 C C . TYR A 1 130 ? 1.764 -5.907 4.602 1.00 96.88 130 TYR A C 1
ATOM 1011 O O . TYR A 1 130 ? 2.872 -5.366 4.586 1.00 96.88 130 TYR A O 1
ATOM 1019 N N . TRP A 1 131 ? 1.228 -6.399 5.718 1.00 97.19 131 TRP A N 1
ATOM 1020 C CA . TRP A 1 131 ? 1.963 -6.457 6.978 1.00 97.19 131 TRP A CA 1
ATOM 1021 C C . TRP A 1 131 ? 2.689 -7.792 7.116 1.00 97.19 131 TRP A C 1
ATOM 1023 O O . TRP A 1 131 ? 2.069 -8.833 7.320 1.00 97.19 131 TRP A O 1
ATOM 1033 N N . MET A 1 132 ? 4.018 -7.733 7.081 1.00 95.94 132 MET A N 1
ATOM 1034 C CA . MET A 1 132 ? 4.916 -8.884 7.204 1.00 95.94 132 MET A CA 1
ATOM 1035 C C . MET A 1 132 ? 5.068 -9.343 8.666 1.00 95.94 132 MET A C 1
ATOM 1037 O O . MET A 1 132 ? 6.137 -9.271 9.271 1.00 95.94 132 MET A O 1
ATOM 1041 N N . ARG A 1 133 ? 3.958 -9.779 9.270 1.00 94.88 133 ARG A N 1
ATOM 1042 C CA . ARG A 1 133 ? 3.915 -10.160 10.691 1.00 94.88 133 ARG A CA 1
ATOM 1043 C C . ARG A 1 133 ? 4.712 -11.422 10.995 1.00 94.88 133 ARG A C 1
ATOM 1045 O O . ARG A 1 133 ? 5.130 -11.600 12.137 1.00 94.88 133 ARG A O 1
ATOM 1052 N N . TYR A 1 134 ? 4.882 -12.317 10.026 1.00 95.00 134 TYR A N 1
ATOM 1053 C CA . TYR A 1 134 ? 5.687 -13.516 10.236 1.00 95.00 134 TYR A CA 1
ATOM 1054 C C . TYR A 1 134 ? 7.156 -13.109 10.356 1.00 95.00 134 TYR A C 1
ATOM 1056 O O . TYR A 1 134 ? 7.807 -13.476 11.333 1.00 95.00 134 TYR A O 1
ATOM 1064 N N . ALA A 1 135 ? 7.633 -12.247 9.460 1.00 96.56 135 ALA A N 1
ATOM 1065 C CA . ALA A 1 135 ? 8.977 -11.692 9.476 1.00 96.56 135 ALA A CA 1
ATOM 1066 C C . ALA A 1 135 ? 9.249 -10.888 10.752 1.00 96.56 135 ALA A C 1
ATOM 1068 O O . ALA A 1 135 ? 10.313 -11.056 11.346 1.00 96.56 135 ALA A O 1
ATOM 1069 N N . ASP A 1 136 ? 8.279 -10.097 11.228 1.00 94.88 136 ASP A N 1
ATOM 1070 C CA . ASP A 1 136 ? 8.379 -9.380 12.509 1.00 94.88 136 ASP A CA 1
ATOM 1071 C C . ASP A 1 136 ? 8.648 -10.331 13.696 1.00 94.88 136 ASP A C 1
ATOM 1073 O O . ASP A 1 136 ? 9.294 -9.948 14.670 1.00 94.88 136 ASP A O 1
ATOM 1077 N N . ASN A 1 137 ? 8.186 -11.583 13.606 1.00 95.31 137 ASN A N 1
ATOM 1078 C CA . ASN A 1 137 ? 8.391 -12.637 14.604 1.00 95.31 137 ASN A CA 1
ATOM 1079 C C . ASN A 1 137 ? 9.557 -13.589 14.264 1.00 95.31 137 ASN A C 1
ATOM 1081 O O . ASN A 1 137 ? 9.711 -14.630 14.904 1.00 95.31 137 ASN A O 1
ATOM 1085 N N . GLY A 1 138 ? 10.372 -13.272 13.253 1.00 96.88 138 GLY A N 1
ATOM 1086 C CA . GLY A 1 138 ? 11.476 -14.125 12.798 1.00 96.88 138 GLY A CA 1
ATOM 1087 C C . GLY A 1 138 ? 11.034 -15.402 12.072 1.00 96.88 138 GLY A C 1
ATOM 1088 O O . GLY A 1 138 ? 11.821 -16.339 11.941 1.00 96.88 138 GLY A O 1
ATOM 1089 N N . LEU A 1 139 ? 9.785 -15.456 11.608 1.00 96.94 139 LEU A N 1
ATOM 1090 C CA . LEU A 1 139 ? 9.209 -16.562 10.847 1.00 96.94 139 LEU A CA 1
ATOM 1091 C C . LEU A 1 139 ? 9.225 -16.255 9.337 1.00 96.94 139 LEU A C 1
ATOM 1093 O O . LEU A 1 139 ? 9.195 -15.089 8.939 1.00 96.94 139 LEU A O 1
ATOM 1097 N N . PRO A 1 140 ? 9.255 -17.282 8.470 1.00 95.50 140 PRO A N 1
ATOM 1098 C CA . PRO A 1 140 ? 9.126 -17.081 7.031 1.00 95.50 140 PRO A CA 1
ATOM 1099 C C . PRO A 1 140 ? 7.722 -16.582 6.670 1.00 95.50 140 PRO A C 1
ATOM 1101 O O . PRO A 1 140 ? 6.724 -17.092 7.179 1.00 95.50 140 PRO A O 1
ATOM 1104 N N . GLU A 1 141 ? 7.654 -15.611 5.760 1.00 96.00 141 GLU A N 1
ATOM 1105 C CA . GLU A 1 141 ? 6.382 -15.104 5.246 1.00 96.00 141 GLU A CA 1
ATOM 1106 C C . GLU A 1 141 ? 5.653 -16.159 4.400 1.00 96.00 141 GLU A C 1
ATOM 1108 O O . GLU A 1 141 ? 6.283 -16.788 3.546 1.00 96.00 141 GLU A O 1
ATOM 1113 N N . PRO A 1 142 ? 4.327 -16.321 4.569 1.00 95.06 142 PRO A N 1
ATOM 1114 C CA . PRO A 1 142 ? 3.527 -17.234 3.755 1.00 95.06 142 PRO A CA 1
ATOM 1115 C C . PRO A 1 142 ? 3.248 -16.693 2.343 1.00 95.06 142 PRO A C 1
ATOM 1117 O O . PRO A 1 142 ? 2.616 -17.375 1.542 1.00 95.06 142 PRO A O 1
ATOM 1120 N N . VAL A 1 143 ? 3.674 -15.463 2.031 1.00 95.69 143 VAL A N 1
ATOM 1121 C CA . VAL A 1 143 ? 3.521 -14.866 0.699 1.00 95.69 143 VAL A CA 1
ATOM 1122 C C . VAL A 1 143 ? 4.472 -15.539 -0.283 1.00 95.69 143 VAL A C 1
ATOM 1124 O O . VAL A 1 143 ? 5.692 -15.520 -0.119 1.00 95.69 143 VAL A O 1
ATOM 1127 N N . GLU A 1 144 ? 3.912 -16.079 -1.358 1.00 95.50 144 GLU A N 1
ATOM 1128 C CA . GLU A 1 144 ? 4.672 -16.768 -2.391 1.00 95.50 144 GLU A CA 1
ATOM 1129 C C . GLU A 1 144 ? 4.940 -15.850 -3.582 1.00 95.50 144 GLU A C 1
ATOM 1131 O O . GLU A 1 144 ? 4.073 -15.111 -4.047 1.00 95.50 144 GLU A O 1
ATOM 1136 N N . VAL A 1 145 ? 6.143 -15.942 -4.144 1.00 94.31 145 VAL A N 1
ATOM 1137 C CA . VAL A 1 145 ? 6.453 -15.321 -5.434 1.00 94.31 145 VAL A CA 1
ATOM 1138 C C . VAL A 1 145 ? 6.099 -16.313 -6.537 1.00 94.31 145 VAL A C 1
ATOM 1140 O O . VAL A 1 145 ? 6.857 -17.250 -6.782 1.00 94.31 145 VAL A O 1
ATOM 1143 N N . SER A 1 146 ? 4.969 -16.106 -7.212 1.00 92.06 146 SER A N 1
ATOM 1144 C CA . SER A 1 146 ? 4.466 -17.021 -8.245 1.00 92.06 146 SER A CA 1
ATOM 1145 C C . SER A 1 146 ? 5.136 -16.817 -9.603 1.00 92.0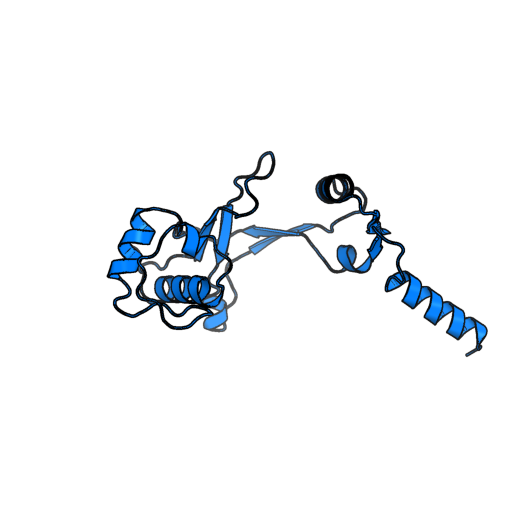6 146 SER A C 1
ATOM 1147 O O . SER A 1 146 ? 5.388 -17.781 -10.321 1.00 92.06 146 SER A O 1
ATOM 1149 N N . VAL A 1 147 ? 5.463 -15.571 -9.958 1.00 91.44 147 VAL A N 1
ATOM 1150 C CA . VAL A 1 147 ? 6.132 -15.233 -11.223 1.00 91.44 147 VAL A CA 1
ATOM 1151 C C . VAL A 1 147 ? 7.229 -14.214 -10.969 1.00 91.44 147 VAL A C 1
ATOM 1153 O O . VAL A 1 147 ? 7.063 -13.273 -10.192 1.00 91.44 147 VAL A O 1
ATOM 1156 N N . ARG A 1 148 ? 8.356 -14.398 -11.658 1.00 92.31 148 ARG A N 1
ATOM 1157 C CA . ARG A 1 148 ? 9.464 -13.445 -11.721 1.00 92.31 148 ARG A CA 1
ATOM 1158 C C . ARG A 1 148 ? 9.732 -13.145 -13.186 1.00 92.31 148 ARG A C 1
ATOM 1160 O O . ARG A 1 148 ? 10.217 -14.020 -13.899 1.00 92.31 148 ARG A O 1
ATOM 1167 N N . SER A 1 149 ? 9.430 -11.935 -13.630 1.00 88.62 149 SER A N 1
ATOM 1168 C CA . SER A 1 149 ? 9.691 -11.502 -15.000 1.00 88.62 149 SER A CA 1
ATOM 1169 C C . SER A 1 149 ? 10.734 -10.393 -15.026 1.00 88.62 149 SER A C 1
ATOM 1171 O O . SER A 1 149 ? 10.768 -9.492 -14.187 1.00 88.62 149 SER A O 1
ATOM 1173 N N . VAL A 1 150 ? 11.638 -10.495 -15.995 1.00 89.44 150 VAL A N 1
ATOM 1174 C CA . VAL A 1 150 ? 12.561 -9.411 -16.331 1.00 89.44 150 VAL A CA 1
ATOM 1175 C C . VAL A 1 150 ? 11.800 -8.415 -17.198 1.00 89.44 150 VAL A C 1
ATOM 1177 O O . VAL A 1 150 ? 10.978 -8.820 -18.017 1.00 89.44 150 VAL A O 1
ATOM 1180 N N . ILE A 1 151 ? 12.084 -7.128 -17.033 1.00 87.56 151 ILE A N 1
ATOM 1181 C CA . ILE A 1 151 ? 11.564 -6.095 -17.930 1.00 87.56 151 ILE A CA 1
ATOM 1182 C C . ILE A 1 151 ? 12.452 -6.122 -19.181 1.00 87.56 151 ILE A C 1
ATOM 1184 O O . ILE A 1 151 ? 13.597 -5.690 -19.124 1.00 87.56 151 ILE A O 1
ATOM 1188 N N . GLY A 1 152 ? 11.978 -6.708 -20.281 1.00 86.44 152 GLY A N 1
ATOM 1189 C CA . GLY A 1 152 ? 12.729 -6.782 -21.545 1.00 86.44 152 GLY A CA 1
ATOM 1190 C C . GLY A 1 152 ? 12.669 -5.483 -22.360 1.00 86.44 152 GLY A C 1
ATOM 1191 O O . GLY A 1 152 ? 11.895 -4.585 -22.051 1.00 86.44 152 GLY A O 1
ATOM 1192 N N . GLU A 1 153 ? 13.449 -5.376 -23.442 1.00 85.12 153 GLU A N 1
ATOM 1193 C CA . GLU A 1 153 ? 13.343 -4.247 -24.402 1.00 85.12 153 GLU A CA 1
ATOM 1194 C C . GLU A 1 153 ? 12.010 -4.218 -25.142 1.00 85.12 153 GLU A C 1
ATOM 1196 O O . GLU A 1 153 ? 11.489 -3.158 -25.492 1.00 85.12 153 GLU A O 1
ATOM 1201 N N . ASP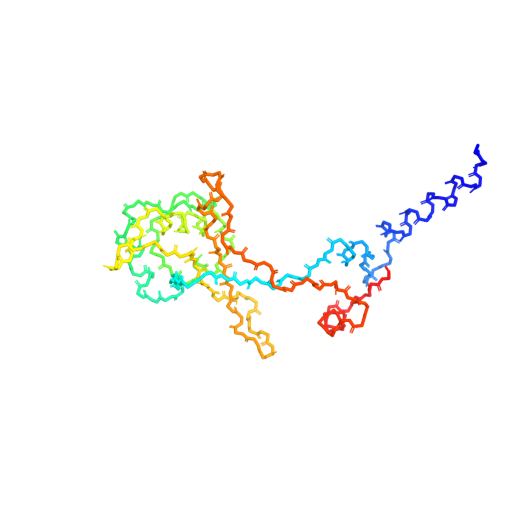 A 1 154 ? 11.451 -5.404 -25.350 1.00 86.94 154 ASP A N 1
ATOM 1202 C CA . ASP A 1 154 ? 10.191 -5.597 -26.051 1.00 86.94 154 ASP A CA 1
ATOM 1203 C C . ASP A 1 154 ? 8.987 -5.612 -25.106 1.00 86.94 154 ASP A C 1
ATOM 1205 O O . ASP A 1 154 ? 7.866 -5.857 -25.552 1.00 86.94 154 ASP A O 1
ATOM 1209 N N . ASP A 1 155 ? 9.208 -5.329 -23.817 1.00 87.19 155 ASP A N 1
ATOM 1210 C CA . ASP A 1 155 ? 8.147 -5.264 -22.822 1.00 87.19 155 ASP A CA 1
ATOM 1211 C C . ASP A 1 155 ? 7.109 -4.196 -23.231 1.00 87.19 155 ASP A C 1
ATOM 1213 O O . ASP A 1 155 ? 7.465 -3.034 -23.483 1.00 87.19 155 ASP A O 1
ATOM 1217 N N . PRO A 1 156 ? 5.825 -4.574 -23.364 1.00 86.12 156 PRO A N 1
ATOM 1218 C CA . PRO A 1 156 ? 4.799 -3.678 -23.878 1.00 86.12 156 PRO A CA 1
ATOM 1219 C C . PRO A 1 156 ? 4.556 -2.482 -22.951 1.00 86.12 156 PRO A C 1
ATOM 1221 O O . PRO A 1 156 ? 4.318 -1.379 -23.451 1.00 86.12 156 PRO A O 1
ATOM 1224 N N . ASP A 1 157 ? 4.674 -2.665 -21.634 1.00 83.94 157 ASP A N 1
ATOM 1225 C CA . ASP A 1 157 ? 4.491 -1.596 -20.654 1.00 83.94 157 ASP A CA 1
ATOM 1226 C C . ASP A 1 157 ? 5.685 -0.635 -20.681 1.00 83.94 157 ASP A C 1
ATOM 1228 O O . ASP A 1 157 ? 5.502 0.587 -20.652 1.00 83.94 157 ASP A O 1
ATOM 1232 N N . LEU A 1 158 ? 6.908 -1.158 -20.846 1.00 85.25 158 LEU A N 1
ATOM 1233 C CA . LEU A 1 158 ? 8.095 -0.326 -21.062 1.00 85.25 158 LEU A CA 1
ATOM 1234 C C . LEU A 1 158 ? 7.968 0.508 -22.341 1.00 85.25 158 LEU A C 1
ATOM 1236 O O . LEU A 1 158 ? 8.212 1.716 -22.307 1.00 85.25 158 LEU A O 1
ATOM 1240 N N . ARG A 1 159 ? 7.565 -0.100 -23.462 1.00 88.75 159 ARG A N 1
ATOM 1241 C CA . ARG A 1 159 ? 7.379 0.611 -24.739 1.00 88.75 159 ARG A CA 1
ATOM 1242 C C . ARG A 1 159 ? 6.281 1.670 -24.648 1.00 88.75 159 ARG A C 1
ATOM 1244 O O . ARG A 1 159 ? 6.450 2.777 -25.167 1.00 88.75 159 ARG A O 1
ATOM 1251 N N . ALA A 1 160 ? 5.181 1.366 -23.959 1.00 85.19 160 ALA A N 1
ATOM 1252 C CA . ALA A 1 160 ? 4.115 2.329 -23.703 1.00 85.19 160 ALA A CA 1
ATOM 1253 C C . ALA A 1 160 ? 4.630 3.521 -22.879 1.00 85.19 160 ALA A C 1
ATOM 1255 O O . ALA A 1 160 ? 4.419 4.676 -23.263 1.00 85.19 160 ALA A O 1
ATOM 1256 N N . ALA A 1 161 ? 5.378 3.260 -21.803 1.00 83.88 161 ALA A N 1
ATOM 1257 C CA . ALA A 1 161 ? 5.980 4.301 -20.975 1.00 83.88 161 ALA A CA 1
ATOM 1258 C C . ALA A 1 161 ? 7.005 5.145 -21.753 1.00 83.88 161 ALA A C 1
ATOM 1260 O O . ALA A 1 161 ? 6.998 6.370 -21.639 1.00 83.88 161 ALA A O 1
ATOM 1261 N N . GLN A 1 162 ? 7.859 4.521 -22.570 1.00 86.25 162 GLN A N 1
ATOM 1262 C CA . GLN A 1 162 ? 8.829 5.204 -23.435 1.00 86.25 162 GLN A CA 1
ATOM 1263 C C . GLN A 1 162 ? 8.152 6.163 -24.413 1.00 86.25 162 GLN A C 1
ATOM 1265 O O . GLN A 1 162 ? 8.600 7.300 -24.570 1.00 86.25 162 GLN A O 1
ATOM 1270 N N . SER A 1 163 ? 7.053 5.727 -25.035 1.00 86.31 163 SER A N 1
ATOM 1271 C CA . SER A 1 163 ? 6.264 6.556 -25.947 1.00 86.31 163 SER A CA 1
ATOM 1272 C C . SER A 1 163 ? 5.620 7.740 -25.220 1.00 86.31 163 SER A C 1
ATOM 1274 O O . SER A 1 163 ? 5.789 8.887 -25.639 1.00 86.31 163 SER A O 1
ATOM 1276 N N . TYR A 1 164 ? 4.949 7.480 -24.094 1.00 81.94 164 TYR A N 1
ATOM 1277 C CA . TYR A 1 164 ? 4.231 8.498 -23.327 1.00 81.94 164 TYR A CA 1
ATOM 1278 C C . TYR A 1 164 ? 5.171 9.546 -22.712 1.00 81.94 164 TYR A C 1
ATOM 1280 O O . TYR A 1 164 ? 4.990 10.749 -22.898 1.00 81.94 164 TYR A O 1
ATOM 1288 N N . CYS A 1 165 ? 6.224 9.092 -22.032 1.00 81.25 165 CYS A N 1
ATOM 1289 C CA . CYS A 1 165 ? 7.202 9.948 -21.359 1.00 81.25 165 CYS A CA 1
ATOM 1290 C C . CYS A 1 165 ? 8.325 10.437 -22.293 1.00 81.25 165 CYS A C 1
ATOM 1292 O O . CYS A 1 165 ? 9.224 11.144 -21.840 1.00 81.25 165 CYS A O 1
ATOM 1294 N N . LYS A 1 166 ? 8.293 10.058 -23.580 1.00 83.81 166 LYS A N 1
ATOM 1295 C CA . LYS A 1 166 ? 9.277 10.425 -24.611 1.00 83.81 166 LYS A CA 1
ATOM 1296 C C . LYS A 1 166 ? 10.719 10.153 -24.177 1.00 83.81 166 LYS A C 1
ATOM 1298 O O . LYS A 1 166 ? 11.571 11.038 -24.276 1.00 83.81 166 LYS A O 1
ATOM 1303 N N . PHE A 1 167 ? 10.992 8.936 -23.702 1.00 82.38 167 PHE A N 1
ATOM 1304 C CA . PHE A 1 167 ? 12.347 8.497 -23.355 1.00 82.38 167 PHE A CA 1
ATOM 1305 C C . PHE A 1 167 ? 12.772 7.237 -24.109 1.00 82.38 167 PHE A C 1
ATOM 1307 O O . PHE A 1 167 ? 11.945 6.497 -24.634 1.00 82.38 167 PHE A O 1
ATOM 1314 N N . LYS A 1 168 ? 14.083 6.993 -24.149 1.00 79.62 168 LYS A N 1
ATOM 1315 C CA . LYS A 1 168 ? 14.702 5.770 -24.676 1.00 79.62 168 LYS A CA 1
ATOM 1316 C C . LYS A 1 168 ? 15.469 5.060 -23.563 1.00 79.62 168 LYS A C 1
ATOM 1318 O O . LYS A 1 168 ? 16.059 5.731 -22.719 1.00 79.62 168 LYS A O 1
ATOM 1323 N N . SER A 1 169 ? 15.488 3.730 -23.565 1.00 70.56 169 SER A N 1
ATOM 1324 C CA . SER A 1 169 ? 16.464 2.951 -22.791 1.00 70.56 169 SER A CA 1
ATOM 1325 C C . SER A 1 169 ? 17.398 2.235 -23.751 1.00 70.56 169 SER A C 1
ATOM 1327 O O . SER A 1 169 ? 16.919 1.627 -24.708 1.00 70.56 169 SER A O 1
ATOM 1329 N N . ARG A 1 170 ? 18.701 2.303 -23.500 1.00 64.50 170 ARG A N 1
ATOM 1330 C CA . ARG A 1 170 ? 19.709 1.513 -24.202 1.00 64.50 170 ARG A CA 1
ATOM 1331 C C . ARG A 1 170 ? 20.606 0.864 -23.182 1.00 64.50 170 ARG A C 1
ATOM 1333 O O . ARG A 1 170 ? 20.801 1.482 -22.116 1.00 64.50 170 ARG A O 1
#

Foldseek 3Di:
DDPVVVVVVVVVVCVQVDPDDPQEDHPCVQQVDKDWDKDADDFAAAACLDPVNLVVLCVLDPFFAQWPVGGHPDRDHSCQCQDDTPSRVVSSQVSLQPPDADPVRHHGQGHKYAHPVHADDPGPNIDTDGDQVCVVVVHDGPMDGPDIGRCDPPRPVVVVCCVVVVHYYD

Radius of gyration: 22.19 Å; chains: 1; bounding box: 65×37×46 Å